Protein AF-A0A933W8X6-F1 (afdb_monomer)

Sequence (114 aa):
MCQKLAIVISGAVSLGSYEAGVMYEIINAIGQHNSHEDTKRKERIEIDVITGASAGGMTAVITAQKLLYEASALSDPYNNHLYKPWMQDVDIEGLLDSPRWRPNRREVACRKEN

pLDDT: mean 88.55, std 15.04, range [42.38, 97.94]

Foldseek 3Di:
DAAEDAEEFEDDDLCLLVVLLVLLVVVVVLVCLQPDPPRDPRDRYDHPHFDYDHSSRVSRVQSVVCVVPPVVLSNDNCRHPSNCCNPPDDDCVVVCPPPVPDPDPVVVVVPPPD

Mean predicted aligned error: 7.98 Å

Structure (mmCIF, N/CA/C/O backbone):
data_AF-A0A933W8X6-F1
#
_entry.id   AF-A0A933W8X6-F1
#
loop_
_atom_site.group_PDB
_atom_site.id
_atom_site.type_symbol
_atom_site.label_atom_id
_atom_site.label_alt_id
_atom_site.label_comp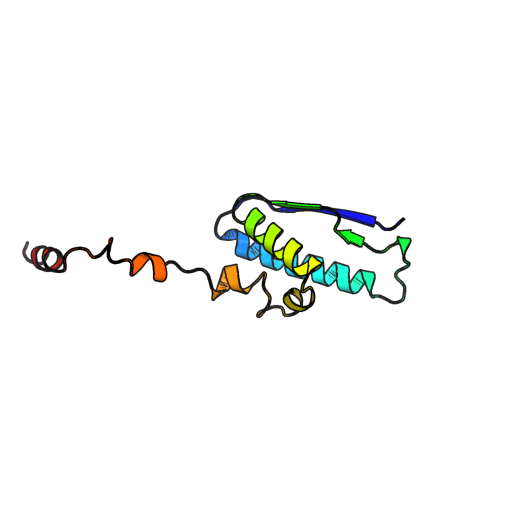_id
_atom_site.label_asym_id
_atom_site.label_entity_id
_atom_site.label_seq_id
_atom_site.pdbx_PDB_ins_code
_atom_site.Cartn_x
_atom_site.Cartn_y
_atom_site.Cartn_z
_atom_site.occupancy
_atom_site.B_iso_or_equiv
_atom_site.auth_seq_id
_atom_site.auth_comp_id
_atom_site.auth_asym_id
_atom_site.auth_atom_id
_atom_site.pdbx_PDB_model_num
ATOM 1 N N . MET A 1 1 ? -16.109 7.430 17.738 1.00 73.81 1 MET A N 1
ATOM 2 C CA . MET A 1 1 ? -15.794 7.432 16.295 1.00 73.81 1 MET A CA 1
ATOM 3 C C . MET A 1 1 ? -14.601 6.519 16.064 1.00 73.81 1 MET A C 1
ATOM 5 O O . MET A 1 1 ? -13.865 6.308 17.019 1.00 73.81 1 MET A O 1
ATOM 9 N N . CYS A 1 2 ? -14.481 5.925 14.878 1.00 88.62 2 CYS A N 1
ATOM 10 C CA . CYS A 1 2 ? -13.281 5.201 14.440 1.00 88.62 2 CYS A CA 1
ATOM 11 C C . CYS A 1 2 ? -12.084 6.160 14.316 1.00 88.62 2 CYS A C 1
ATOM 13 O O . CYS A 1 2 ? -12.272 7.376 14.224 1.00 88.62 2 CYS A O 1
ATOM 15 N N . GLN A 1 3 ? -10.868 5.618 14.336 1.00 93.81 3 GLN A N 1
ATOM 16 C CA . GLN A 1 3 ? -9.644 6.378 14.090 1.00 93.81 3 GLN A CA 1
ATOM 17 C C . GLN A 1 3 ? -9.474 6.585 12.584 1.00 93.81 3 GLN A C 1
ATOM 19 O O . GLN A 1 3 ? -9.656 5.647 11.808 1.00 93.81 3 GLN A O 1
ATOM 24 N N . LYS A 1 4 ? -9.127 7.805 12.169 1.00 97.12 4 LYS A N 1
ATOM 25 C CA . LYS A 1 4 ? -8.915 8.160 10.761 1.00 97.12 4 LYS A CA 1
ATOM 26 C C . LYS A 1 4 ? -7.427 8.301 10.479 1.00 97.12 4 LYS A C 1
ATOM 28 O O . LYS A 1 4 ? -6.730 8.996 11.215 1.00 97.12 4 LYS A O 1
ATOM 33 N N . LEU A 1 5 ? -6.957 7.649 9.422 1.00 97.31 5 LEU A N 1
ATOM 34 C CA . LEU A 1 5 ? -5.562 7.670 8.994 1.00 97.31 5 LEU A CA 1
ATOM 35 C C . LEU A 1 5 ? -5.438 8.335 7.621 1.00 97.31 5 LEU A C 1
ATOM 37 O O . LEU A 1 5 ? -6.128 7.959 6.673 1.00 97.31 5 LEU A O 1
ATOM 41 N N . ALA A 1 6 ? -4.521 9.294 7.524 1.00 97.94 6 ALA A N 1
ATOM 42 C CA . ALA A 1 6 ? -4.060 9.857 6.263 1.00 97.94 6 ALA A CA 1
ATOM 43 C C . ALA A 1 6 ? -2.644 9.348 5.973 1.00 97.94 6 ALA A C 1
ATOM 45 O O . ALA A 1 6 ? -1.771 9.424 6.837 1.00 97.94 6 ALA A O 1
ATOM 46 N N . ILE A 1 7 ? -2.423 8.844 4.761 1.00 97.94 7 ILE A N 1
ATOM 47 C CA . ILE A 1 7 ? -1.133 8.319 4.309 1.00 97.94 7 ILE A CA 1
ATOM 48 C C . ILE A 1 7 ? -0.616 9.196 3.169 1.00 97.94 7 ILE A C 1
ATOM 50 O O . ILE A 1 7 ? -1.303 9.405 2.167 1.00 97.94 7 ILE A O 1
ATOM 54 N N . VAL A 1 8 ? 0.609 9.699 3.327 1.00 97.81 8 VAL A N 1
ATOM 55 C CA . VAL A 1 8 ? 1.329 10.483 2.317 1.00 97.81 8 VAL A CA 1
ATOM 56 C C . VAL A 1 8 ? 2.577 9.707 1.918 1.00 97.81 8 VAL A C 1
ATOM 58 O O . VAL A 1 8 ? 3.440 9.461 2.758 1.00 97.81 8 VAL A O 1
ATOM 61 N N . ILE A 1 9 ? 2.672 9.327 0.646 1.00 97.62 9 ILE A N 1
ATOM 62 C CA . ILE A 1 9 ? 3.801 8.567 0.102 1.00 97.62 9 ILE A CA 1
ATOM 63 C C . ILE A 1 9 ? 4.692 9.517 -0.700 1.00 97.62 9 ILE A C 1
ATOM 65 O O . ILE A 1 9 ? 4.229 10.207 -1.613 1.00 97.62 9 ILE A O 1
ATOM 69 N N . SER A 1 10 ? 5.971 9.590 -0.337 1.00 94.88 10 SER A N 1
ATOM 70 C CA . SER A 1 10 ? 6.915 10.493 -0.996 1.00 94.88 10 SER A CA 1
ATOM 71 C C . SER A 1 10 ? 7.155 10.097 -2.453 1.00 94.88 10 SER A C 1
ATOM 73 O O . SER A 1 10 ? 6.906 8.976 -2.877 1.00 94.88 10 SER A O 1
ATOM 75 N N . GLY A 1 11 ? 7.662 11.041 -3.240 1.00 91.69 11 GLY A N 1
ATOM 76 C CA . GLY A 1 11 ? 8.207 10.721 -4.547 1.00 91.69 11 GLY A CA 1
ATOM 77 C C . GLY A 1 11 ? 9.574 10.076 -4.430 1.00 91.69 11 GLY A C 1
ATOM 78 O O . GLY A 1 11 ? 10.469 10.611 -3.776 1.00 91.69 11 GLY A O 1
ATOM 79 N N . ALA A 1 12 ? 9.742 8.973 -5.143 1.00 84.56 12 ALA A N 1
ATOM 80 C CA . ALA A 1 12 ? 11.036 8.389 -5.425 1.00 84.56 12 ALA A CA 1
ATOM 81 C C . ALA A 1 12 ? 11.045 7.780 -6.835 1.00 84.56 12 ALA A C 1
ATOM 83 O O . ALA A 1 12 ? 10.053 7.873 -7.554 1.00 84.56 12 ALA A O 1
ATOM 84 N N . VAL A 1 13 ? 12.181 7.244 -7.281 1.00 89.50 13 VAL A N 1
ATOM 85 C CA . VAL A 1 13 ? 12.262 6.480 -8.538 1.00 89.50 13 VAL A CA 1
ATOM 86 C C . VAL A 1 13 ? 12.055 5.008 -8.179 1.00 89.50 13 VAL A C 1
ATOM 88 O O . VAL A 1 13 ? 10.976 4.624 -7.741 1.00 89.50 13 VAL A O 1
ATOM 91 N N . SER A 1 14 ? 13.105 4.192 -8.226 1.00 88.62 14 SER A N 1
ATOM 92 C CA . SER A 1 14 ? 13.021 2.760 -7.936 1.00 88.62 14 SER A CA 1
ATOM 93 C C . SER A 1 14 ? 12.703 2.435 -6.471 1.00 88.62 14 SER A C 1
ATOM 95 O O . SER A 1 14 ? 12.292 1.315 -6.184 1.00 88.62 14 SER A O 1
ATOM 97 N N . LEU A 1 15 ? 12.834 3.393 -5.540 1.00 91.75 15 LEU A N 1
ATOM 98 C CA . LEU A 1 15 ? 12.433 3.207 -4.135 1.00 91.75 15 LEU A CA 1
ATOM 99 C C . LEU A 1 15 ? 10.911 3.017 -3.974 1.00 91.75 15 LEU A C 1
ATOM 101 O O . LEU A 1 15 ? 10.483 2.532 -2.931 1.00 91.75 15 LEU A O 1
ATOM 105 N N . GLY A 1 16 ? 10.104 3.284 -5.011 1.00 91.25 16 GLY A N 1
ATOM 106 C CA . GLY A 1 16 ? 8.686 2.902 -5.030 1.00 91.25 16 GLY A CA 1
ATOM 107 C C . GLY A 1 16 ? 8.450 1.420 -4.711 1.00 91.25 16 GLY A C 1
ATOM 108 O O . GLY A 1 16 ? 7.460 1.074 -4.074 1.00 91.25 16 GLY A O 1
ATOM 109 N N . SER A 1 17 ? 9.416 0.560 -5.049 1.00 93.50 17 SER A N 1
ATOM 110 C CA . SER A 1 17 ? 9.437 -0.861 -4.684 1.00 93.50 17 SER A CA 1
ATOM 111 C C . SER A 1 17 ? 9.454 -1.117 -3.169 1.00 93.50 17 SER A C 1
ATOM 113 O O . SER A 1 17 ? 8.760 -2.008 -2.679 1.00 93.50 17 SER A O 1
ATOM 115 N N . TYR A 1 18 ? 10.195 -0.308 -2.409 1.00 95.25 18 TYR A N 1
ATOM 116 C CA . TYR A 1 18 ? 10.207 -0.356 -0.948 1.00 95.25 18 TYR A CA 1
ATOM 117 C C . TYR A 1 18 ? 8.906 0.210 -0.375 1.00 95.25 18 TYR A C 1
ATOM 119 O O . TYR A 1 18 ? 8.296 -0.403 0.499 1.00 95.25 18 TYR A O 1
ATOM 127 N N . GLU A 1 19 ? 8.445 1.350 -0.898 1.00 96.50 19 GLU A N 1
ATOM 128 C CA . GLU A 1 19 ? 7.195 1.989 -0.466 1.00 96.50 19 GLU A CA 1
ATOM 129 C C . GLU A 1 19 ? 5.985 1.063 -0.662 1.00 96.50 19 GLU A C 1
ATOM 131 O O . GLU A 1 19 ? 5.105 1.004 0.195 1.00 96.50 19 GLU A O 1
ATOM 136 N N . ALA A 1 20 ? 5.965 0.285 -1.745 1.00 95.88 20 ALA A N 1
ATOM 137 C CA . ALA A 1 20 ? 4.956 -0.735 -1.999 1.00 95.88 20 ALA A CA 1
ATOM 138 C C . ALA A 1 20 ? 4.955 -1.854 -0.946 1.00 95.88 20 ALA A C 1
ATOM 140 O O . ALA A 1 20 ? 3.887 -2.242 -0.472 1.00 95.88 20 ALA A O 1
ATOM 141 N N . GLY A 1 21 ? 6.135 -2.330 -0.536 1.00 96.50 21 GLY A N 1
ATOM 142 C CA . GLY A 1 21 ? 6.266 -3.304 0.552 1.00 96.50 21 GLY A CA 1
ATOM 143 C C . GLY A 1 21 ? 5.807 -2.743 1.900 1.00 96.50 21 GLY A C 1
ATOM 144 O O . GLY A 1 21 ? 5.067 -3.401 2.628 1.00 96.50 21 GLY A O 1
ATOM 145 N N . VAL A 1 22 ? 6.162 -1.491 2.206 1.00 97.00 22 VAL A N 1
ATOM 146 C CA . VAL A 1 22 ? 5.679 -0.796 3.412 1.00 97.00 22 VAL A CA 1
ATOM 147 C C . VAL A 1 22 ? 4.154 -0.680 3.403 1.00 97.00 22 VAL A C 1
ATOM 149 O O . VAL A 1 22 ? 3.511 -0.953 4.415 1.00 97.00 22 VAL A O 1
ATOM 152 N N . MET A 1 23 ? 3.560 -0.317 2.265 1.00 97.31 23 MET A N 1
ATOM 153 C CA . MET A 1 23 ? 2.105 -0.222 2.140 1.00 97.31 23 MET A CA 1
ATOM 154 C C . MET A 1 23 ? 1.409 -1.572 2.303 1.00 97.31 23 MET A C 1
ATOM 156 O O . MET A 1 23 ? 0.369 -1.624 2.959 1.00 97.31 23 MET A O 1
ATOM 160 N N . TYR A 1 24 ? 1.985 -2.657 1.778 1.00 97.62 24 TYR A N 1
ATOM 161 C CA . TYR A 1 24 ? 1.488 -4.012 2.021 1.00 97.62 24 TYR A CA 1
ATOM 162 C C . TYR A 1 24 ? 1.429 -4.323 3.525 1.00 97.62 24 TYR A C 1
ATOM 164 O O . TYR A 1 24 ? 0.369 -4.697 4.031 1.00 97.62 24 TYR A O 1
ATOM 172 N N . GLU A 1 25 ? 2.518 -4.082 4.262 1.00 97.88 25 GLU A N 1
ATOM 173 C CA . GLU A 1 25 ? 2.565 -4.362 5.703 1.00 97.88 25 GLU A CA 1
ATOM 174 C C . GLU A 1 25 ? 1.613 -3.474 6.512 1.00 97.88 25 GLU A C 1
ATOM 176 O O . GLU A 1 25 ? 0.936 -3.961 7.415 1.00 97.88 25 GLU A O 1
ATOM 181 N N . ILE A 1 26 ? 1.493 -2.186 6.171 1.00 97.31 26 ILE A N 1
ATOM 182 C CA . ILE A 1 26 ? 0.550 -1.274 6.836 1.00 97.31 26 ILE A CA 1
ATOM 183 C C . ILE A 1 26 ? -0.892 -1.758 6.652 1.00 97.31 26 ILE A C 1
ATOM 185 O O . ILE A 1 26 ? -1.652 -1.812 7.619 1.00 97.31 26 ILE A O 1
ATOM 189 N N . ILE A 1 27 ? -1.282 -2.123 5.428 1.00 97.00 27 ILE A N 1
ATOM 190 C CA . ILE A 1 27 ? -2.642 -2.595 5.131 1.00 97.00 27 ILE A CA 1
ATOM 191 C C . ILE A 1 27 ? -2.914 -3.920 5.841 1.00 97.00 27 ILE A C 1
ATOM 193 O O . ILE A 1 27 ? -3.976 -4.080 6.443 1.00 97.00 27 ILE A O 1
ATOM 197 N N . ASN A 1 28 ? -1.950 -4.840 5.815 1.00 96.69 28 ASN A N 1
ATOM 198 C CA . ASN A 1 28 ? -2.028 -6.116 6.515 1.00 96.69 28 ASN A CA 1
ATOM 199 C C . ASN A 1 28 ? -2.198 -5.912 8.031 1.00 96.69 28 ASN A C 1
ATOM 201 O O . ASN A 1 28 ? -3.133 -6.448 8.625 1.00 96.69 28 ASN A O 1
ATOM 205 N N . ALA A 1 29 ? -1.369 -5.067 8.648 1.00 97.31 29 ALA A N 1
ATOM 206 C CA . ALA A 1 29 ? -1.442 -4.757 10.074 1.00 97.31 29 ALA A CA 1
ATOM 207 C C . ALA A 1 29 ? -2.775 -4.093 10.462 1.00 97.31 29 ALA A C 1
ATOM 209 O O . ALA A 1 29 ? -3.393 -4.483 11.453 1.00 97.31 29 ALA A O 1
ATOM 210 N N . ILE A 1 30 ? -3.265 -3.135 9.665 1.00 96.94 30 ILE A N 1
ATOM 211 C CA . ILE A 1 30 ? -4.583 -2.512 9.875 1.00 96.94 30 ILE A CA 1
ATOM 212 C C . ILE A 1 30 ? -5.700 -3.553 9.744 1.00 96.94 30 ILE A C 1
ATOM 214 O O . ILE A 1 30 ? -6.629 -3.560 10.553 1.00 96.94 30 ILE A O 1
ATOM 218 N N . GLY A 1 31 ? -5.618 -4.441 8.751 1.00 95.81 31 GLY A N 1
ATOM 219 C CA . GLY A 1 31 ? -6.581 -5.519 8.538 1.00 95.81 31 GLY A CA 1
ATOM 220 C C . GLY A 1 31 ? -6.647 -6.485 9.722 1.00 95.81 31 GLY A C 1
ATOM 221 O O . GLY A 1 31 ? -7.743 -6.792 10.197 1.00 95.81 31 GLY A O 1
ATOM 222 N N . GLN A 1 32 ? -5.488 -6.901 10.241 1.00 97.00 32 GLN A N 1
ATOM 223 C CA . GLN A 1 32 ? -5.377 -7.748 11.431 1.00 97.00 32 GLN A CA 1
ATOM 224 C C . GLN A 1 32 ? -5.945 -7.049 12.668 1.00 97.00 32 GLN A C 1
ATOM 226 O O . GLN A 1 32 ? -6.811 -7.608 13.339 1.00 97.00 32 GLN A O 1
ATOM 231 N N . HIS A 1 33 ? -5.536 -5.801 12.925 1.00 97.19 33 HIS A N 1
ATOM 232 C CA . HIS A 1 33 ? -6.050 -4.998 14.038 1.00 97.19 33 HIS A CA 1
ATOM 233 C C . HIS A 1 33 ? -7.574 -4.861 13.979 1.00 97.19 33 HIS A C 1
ATOM 235 O O . HIS A 1 33 ? -8.265 -5.150 14.950 1.00 97.19 33 HIS A O 1
ATOM 241 N N . ASN A 1 34 ? -8.126 -4.481 12.826 1.00 96.81 34 ASN A N 1
ATOM 242 C CA . ASN A 1 34 ? -9.564 -4.251 12.662 1.00 96.81 34 ASN A CA 1
ATOM 243 C C . ASN A 1 34 ? -10.422 -5.523 12.756 1.00 96.81 34 ASN A C 1
ATOM 245 O O . ASN A 1 34 ? -11.625 -5.412 13.024 1.00 96.81 34 ASN A O 1
ATOM 249 N N . SER A 1 35 ? -9.824 -6.689 12.497 1.00 96.19 35 SER A N 1
ATOM 250 C CA . SER A 1 35 ? -10.493 -7.997 12.510 1.00 96.19 35 SER A CA 1
ATOM 251 C C . SER A 1 35 ? -10.311 -8.755 13.828 1.00 96.19 35 SER A C 1
ATOM 253 O O . SER A 1 35 ? -10.977 -9.768 14.027 1.00 96.19 35 SER A O 1
ATOM 255 N N . HIS A 1 36 ? -9.436 -8.282 14.720 1.00 97.44 36 HIS A N 1
ATOM 256 C CA . HIS A 1 36 ? -9.220 -8.883 16.033 1.00 97.44 36 HIS A CA 1
ATOM 257 C C . HIS A 1 36 ? -10.489 -8.790 16.897 1.00 97.44 36 HIS A C 1
ATOM 259 O O . HIS A 1 36 ? -11.191 -7.777 16.878 1.00 97.44 36 HIS A O 1
ATOM 265 N N . GLU A 1 37 ? -10.779 -9.835 17.673 1.00 96.88 37 GLU A N 1
ATOM 266 C CA . GLU A 1 37 ? -12.018 -9.959 18.458 1.00 96.88 37 GLU A CA 1
ATOM 267 C C . GLU A 1 37 ? -12.181 -8.864 19.524 1.00 96.88 37 GLU A C 1
ATOM 269 O O . GLU A 1 37 ? -13.275 -8.333 19.721 1.00 96.88 37 GLU A O 1
ATOM 274 N N . ASP A 1 38 ? -11.072 -8.465 20.144 1.00 96.94 38 ASP A N 1
ATOM 275 C CA . ASP A 1 38 ? -11.037 -7.397 21.148 1.00 96.94 38 ASP A CA 1
ATOM 276 C C . ASP A 1 38 ? -11.170 -5.981 20.568 1.00 96.94 38 ASP A C 1
ATOM 278 O O . ASP A 1 38 ? -11.422 -5.029 21.315 1.00 96.94 38 ASP A O 1
ATOM 282 N N . THR A 1 39 ? -11.018 -5.811 19.250 1.00 96.31 39 THR A N 1
ATOM 283 C CA . THR A 1 39 ? -11.018 -4.484 18.630 1.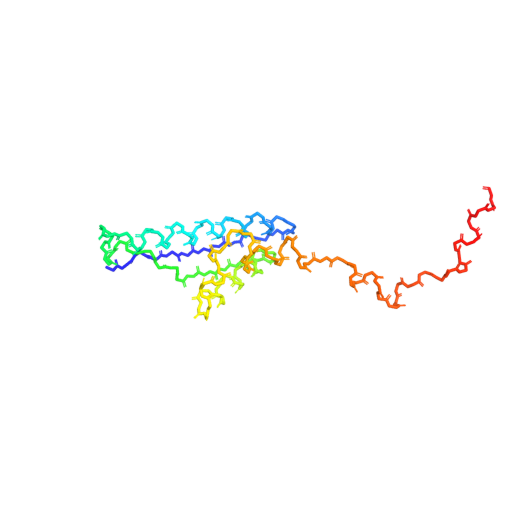00 96.31 39 THR A CA 1
ATOM 284 C C . THR A 1 39 ? -12.433 -3.934 18.541 1.00 96.31 39 THR A C 1
ATOM 286 O O . THR A 1 39 ? -13.261 -4.331 17.712 1.00 96.31 39 THR A O 1
ATOM 289 N N . LYS A 1 40 ? -12.721 -2.926 19.367 1.00 95.94 40 LYS A N 1
ATOM 2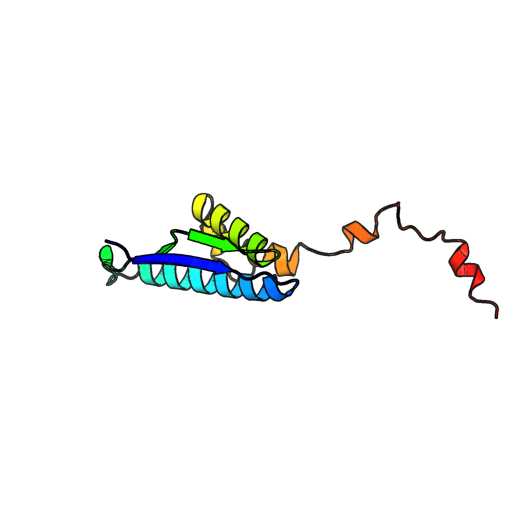90 C CA . LYS A 1 40 ? -14.028 -2.265 19.366 1.00 95.94 40 LYS A CA 1
ATOM 291 C C . LYS A 1 40 ? -14.173 -1.417 18.112 1.00 95.94 40 LYS A C 1
ATOM 293 O O . LYS A 1 40 ? -13.217 -0.857 17.581 1.00 95.94 40 LYS A O 1
ATOM 298 N N . ARG A 1 41 ? -15.415 -1.173 17.686 1.00 92.44 41 ARG A N 1
ATOM 299 C CA . ARG A 1 41 ? -15.702 -0.331 16.506 1.00 92.44 41 ARG A CA 1
ATOM 300 C C . ARG A 1 41 ? -15.045 1.059 16.551 1.00 92.44 41 ARG A C 1
ATOM 302 O O . ARG A 1 41 ? -14.698 1.601 15.510 1.00 92.44 41 ARG A O 1
ATOM 309 N N . LYS A 1 42 ? -14.875 1.640 17.743 1.00 94.75 42 LYS A N 1
ATOM 310 C CA . LYS A 1 42 ? -14.209 2.942 17.952 1.00 94.75 42 LYS A CA 1
ATOM 311 C C . LYS A 1 42 ? -12.675 2.896 17.838 1.00 94.75 42 LYS A C 1
ATOM 313 O O . LYS A 1 42 ? -12.050 3.939 17.688 1.00 94.75 42 LYS A O 1
ATOM 318 N N . GLU A 1 43 ? -12.088 1.710 17.945 1.00 95.38 43 GLU A N 1
ATOM 319 C CA . GLU A 1 43 ? -10.644 1.457 17.855 1.00 95.38 43 GLU A CA 1
ATOM 320 C C . GLU A 1 43 ? -10.228 1.043 16.441 1.00 95.38 43 GLU A C 1
ATOM 322 O O . GLU A 1 43 ? -9.036 0.991 16.151 1.00 95.38 43 GLU A O 1
ATOM 327 N N . ARG A 1 44 ? -11.198 0.788 15.551 1.00 97.12 44 ARG A N 1
ATOM 328 C CA . ARG A 1 44 ? -10.924 0.517 14.141 1.00 97.12 44 ARG A CA 1
ATOM 329 C C . ARG A 1 44 ? -10.231 1.701 13.483 1.00 97.12 44 ARG A C 1
ATOM 331 O O . ARG A 1 44 ? -10.615 2.851 13.710 1.00 97.12 44 ARG A O 1
ATOM 338 N N . ILE A 1 45 ? -9.257 1.384 12.642 1.00 97.88 45 ILE A N 1
ATOM 339 C CA . ILE A 1 45 ? -8.503 2.330 11.828 1.00 97.88 45 ILE A CA 1
ATOM 340 C C . ILE A 1 45 ? -9.100 2.319 10.425 1.00 97.88 45 ILE A C 1
ATOM 342 O O . ILE A 1 45 ? -9.149 1.279 9.770 1.00 97.88 45 ILE A O 1
ATOM 346 N N . GLU A 1 46 ? -9.555 3.475 9.965 1.00 96.50 46 GLU A N 1
ATOM 347 C CA . GLU A 1 46 ? -10.039 3.682 8.605 1.00 96.50 46 GLU A CA 1
ATOM 348 C C . G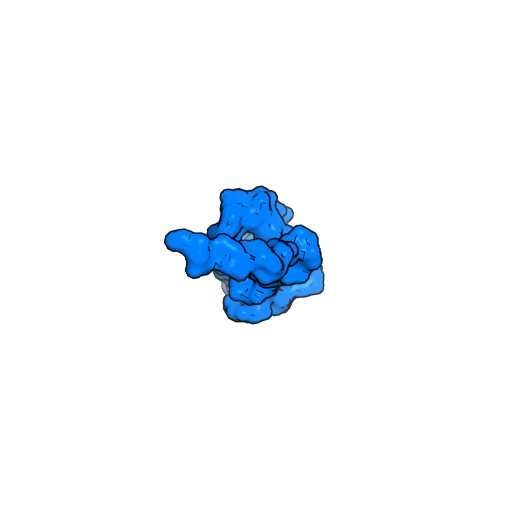LU A 1 46 ? -9.069 4.601 7.868 1.00 96.50 46 GLU A C 1
ATOM 350 O O . GLU A 1 46 ? -8.782 5.713 8.319 1.00 96.50 46 GLU A O 1
ATOM 355 N N . ILE A 1 47 ? -8.562 4.129 6.730 1.00 96.56 47 ILE A N 1
ATOM 356 C CA . ILE A 1 47 ? -7.749 4.950 5.839 1.00 96.56 47 ILE A CA 1
ATOM 357 C C . ILE A 1 47 ? -8.700 5.887 5.096 1.00 96.56 47 ILE A C 1
ATOM 359 O O . ILE A 1 47 ? -9.533 5.439 4.313 1.00 96.56 47 ILE A O 1
ATOM 363 N N . ASP A 1 48 ? -8.593 7.178 5.389 1.00 96.81 48 ASP A N 1
ATOM 364 C CA . ASP A 1 48 ? -9.496 8.215 4.881 1.00 96.81 48 ASP A CA 1
ATOM 365 C C . ASP A 1 48 ? -8.882 8.951 3.687 1.00 96.81 48 ASP A C 1
ATOM 367 O O . ASP A 1 48 ? -9.573 9.343 2.750 1.00 96.81 48 ASP A O 1
ATOM 371 N N . VAL A 1 49 ? -7.554 9.105 3.706 1.00 97.50 49 VAL A N 1
ATOM 372 C CA . VAL A 1 49 ? -6.796 9.812 2.674 1.00 97.50 49 VAL A CA 1
ATOM 373 C C . VAL A 1 49 ? -5.558 9.007 2.308 1.00 97.50 49 VAL A C 1
ATOM 375 O O . VAL A 1 49 ? -4.788 8.602 3.178 1.00 97.50 49 VAL A O 1
ATOM 378 N N . ILE A 1 50 ? -5.341 8.830 1.006 1.00 97.81 50 ILE A N 1
ATOM 379 C CA . ILE A 1 50 ? -4.092 8.324 0.437 1.00 97.81 50 ILE A CA 1
ATOM 380 C C . ILE A 1 50 ? -3.655 9.315 -0.639 1.00 97.81 50 ILE A C 1
ATOM 382 O O . ILE A 1 50 ? -4.430 9.649 -1.533 1.00 97.81 50 ILE A O 1
ATOM 386 N N . THR A 1 51 ? -2.416 9.787 -0.557 1.00 97.81 51 THR A N 1
ATOM 387 C CA . THR A 1 51 ? -1.814 10.654 -1.574 1.00 97.81 51 THR A CA 1
ATOM 388 C C . THR A 1 51 ? -0.348 10.297 -1.784 1.00 97.81 51 THR A C 1
ATOM 390 O O . THR A 1 51 ? 0.292 9.718 -0.904 1.00 97.81 51 THR A O 1
ATOM 393 N N . GLY A 1 52 ? 0.199 10.653 -2.943 1.00 97.12 52 GLY A N 1
ATOM 394 C CA . GLY A 1 52 ? 1.620 10.503 -3.210 1.00 97.12 52 GLY A CA 1
ATOM 395 C C . GLY A 1 52 ? 2.085 11.234 -4.464 1.00 97.12 52 GLY A C 1
ATOM 396 O O . GLY A 1 52 ? 1.277 11.683 -5.276 1.00 97.12 52 GLY A O 1
ATOM 397 N N . ALA A 1 53 ? 3.403 11.354 -4.613 1.00 96.88 53 ALA A N 1
ATOM 398 C CA . ALA A 1 53 ? 4.049 11.998 -5.758 1.00 96.88 53 ALA A CA 1
ATOM 399 C C . ALA A 1 53 ? 4.921 10.996 -6.531 1.00 96.88 53 ALA A C 1
ATOM 401 O O . ALA A 1 53 ? 5.484 10.097 -5.924 1.00 96.88 53 ALA A O 1
ATOM 402 N N . SER A 1 54 ? 5.083 11.146 -7.852 1.00 96.19 54 SER A N 1
ATOM 403 C CA . SER A 1 54 ? 5.946 10.270 -8.678 1.00 96.19 54 SER A CA 1
ATOM 404 C C . SER A 1 54 ? 5.687 8.765 -8.423 1.00 96.19 54 SER A C 1
ATOM 406 O O . SER A 1 54 ? 4.532 8.341 -8.503 1.00 96.19 54 SER A O 1
ATOM 408 N N . ALA A 1 55 ? 6.705 7.966 -8.066 1.00 94.94 55 ALA A N 1
ATOM 409 C CA . ALA A 1 55 ? 6.540 6.567 -7.658 1.00 94.94 55 ALA A CA 1
ATOM 410 C C . ALA A 1 55 ? 5.551 6.381 -6.502 1.00 94.94 55 ALA A C 1
ATOM 412 O O . ALA A 1 55 ? 4.675 5.522 -6.580 1.00 94.94 55 ALA A O 1
ATOM 413 N N . GLY A 1 56 ? 5.613 7.224 -5.470 1.00 96.62 56 GLY A N 1
ATOM 414 C CA . GLY A 1 56 ? 4.647 7.184 -4.378 1.00 96.62 56 GLY A CA 1
ATOM 415 C C . GLY A 1 56 ? 3.222 7.453 -4.848 1.00 96.62 56 GLY A C 1
ATOM 416 O O . GLY A 1 56 ? 2.281 6.885 -4.306 1.00 96.62 56 GLY A O 1
ATOM 417 N N . GLY A 1 57 ? 3.049 8.253 -5.905 1.00 96.44 57 GLY A N 1
ATOM 418 C CA . GLY A 1 57 ? 1.762 8.464 -6.571 1.00 96.44 57 GLY A CA 1
ATOM 419 C C . GLY A 1 57 ? 1.231 7.196 -7.247 1.00 96.44 57 GLY A C 1
ATOM 420 O O . GLY A 1 57 ? 0.045 6.890 -7.125 1.00 96.44 57 GLY A O 1
ATOM 421 N N . MET A 1 58 ? 2.105 6.417 -7.894 1.00 95.88 58 MET A N 1
ATOM 422 C CA . MET A 1 58 ? 1.745 5.104 -8.447 1.00 95.88 58 MET A CA 1
ATOM 423 C C . MET A 1 58 ? 1.312 4.140 -7.335 1.00 95.88 58 MET A C 1
ATOM 425 O O . MET A 1 58 ? 0.237 3.547 -7.413 1.00 95.88 58 MET A O 1
ATOM 429 N N . THR A 1 59 ? 2.098 4.032 -6.262 1.00 96.75 59 THR A N 1
ATOM 430 C CA . THR A 1 59 ? 1.762 3.186 -5.106 1.00 96.75 59 THR A CA 1
ATOM 431 C C . THR A 1 59 ? 0.453 3.635 -4.445 1.00 96.75 59 THR A C 1
ATOM 433 O O . THR A 1 59 ? -0.400 2.802 -4.132 1.00 96.75 59 THR A O 1
ATOM 436 N N . ALA A 1 60 ? 0.246 4.946 -4.294 1.00 97.44 60 ALA A N 1
ATOM 437 C CA . ALA A 1 60 ? -0.965 5.538 -3.732 1.00 97.44 60 ALA A CA 1
ATOM 438 C C . ALA A 1 60 ? -2.215 5.191 -4.551 1.00 97.44 60 ALA A C 1
ATOM 440 O O . ALA A 1 60 ? -3.202 4.715 -3.987 1.00 97.44 60 ALA A O 1
ATOM 441 N N . VAL A 1 61 ? -2.179 5.390 -5.876 1.00 97.19 61 VAL A N 1
ATOM 442 C CA . VAL A 1 61 ? -3.349 5.143 -6.733 1.00 97.19 61 VAL A CA 1
ATOM 443 C C . VAL A 1 61 ? -3.677 3.655 -6.839 1.00 97.19 61 VAL A C 1
ATOM 445 O O . VAL A 1 61 ? -4.850 3.294 -6.754 1.00 97.19 61 VAL A O 1
ATOM 448 N N . ILE A 1 62 ? -2.665 2.785 -6.943 1.00 96.56 62 ILE A N 1
ATOM 449 C CA . ILE A 1 62 ? -2.859 1.329 -6.937 1.00 96.56 62 ILE A CA 1
ATOM 450 C C . ILE A 1 62 ? -3.504 0.901 -5.618 1.00 96.56 62 ILE A C 1
ATOM 452 O O . ILE A 1 62 ? -4.509 0.191 -5.628 1.00 96.56 62 ILE A O 1
ATOM 456 N N . THR A 1 63 ? -2.968 1.373 -4.487 1.00 97.31 63 THR A N 1
ATOM 457 C CA . THR A 1 63 ? -3.511 1.056 -3.163 1.00 97.31 63 THR A CA 1
ATOM 458 C C . THR A 1 63 ? -4.973 1.480 -3.053 1.00 97.31 63 THR A C 1
ATOM 460 O O . THR A 1 63 ? -5.828 0.664 -2.716 1.00 97.31 63 THR A O 1
ATOM 463 N N . ALA A 1 64 ? -5.273 2.747 -3.355 1.00 97.19 64 ALA A N 1
ATOM 464 C CA . ALA A 1 64 ? -6.618 3.293 -3.221 1.00 97.19 64 ALA A CA 1
ATOM 465 C C . ALA A 1 64 ? -7.620 2.560 -4.124 1.00 97.19 64 ALA A C 1
ATOM 467 O O . ALA A 1 64 ? -8.697 2.174 -3.670 1.00 97.19 64 ALA A O 1
ATOM 468 N N . GLN A 1 65 ? -7.253 2.309 -5.385 1.00 97.44 65 GLN A N 1
ATOM 469 C CA . GLN A 1 65 ? -8.111 1.600 -6.330 1.00 97.44 65 GLN A CA 1
ATOM 470 C C . GLN A 1 65 ? -8.406 0.174 -5.851 1.00 97.44 65 GLN A C 1
ATOM 472 O O . GLN A 1 65 ? -9.563 -0.248 -5.862 1.00 97.44 65 GLN A O 1
ATOM 477 N N . LYS A 1 66 ? -7.393 -0.561 -5.380 1.00 97.38 66 LYS A N 1
ATOM 478 C CA . LYS A 1 66 ? -7.585 -1.943 -4.929 1.00 97.38 66 LYS A CA 1
ATOM 479 C C . LYS A 1 66 ? -8.348 -2.021 -3.612 1.00 97.38 66 LYS A C 1
ATOM 481 O O . LYS A 1 66 ? -9.237 -2.856 -3.504 1.00 97.38 66 LYS A O 1
ATOM 486 N N . LEU A 1 67 ? -8.121 -1.118 -2.658 1.00 96.00 67 LEU A N 1
ATOM 487 C CA . LEU A 1 67 ? -8.933 -1.057 -1.435 1.00 96.00 67 LEU A CA 1
ATOM 488 C C . LEU A 1 67 ? -10.422 -0.800 -1.723 1.00 96.00 67 LEU A C 1
ATOM 490 O O . LEU A 1 67 ? -11.272 -1.349 -1.026 1.00 96.00 67 LEU A O 1
ATOM 494 N N . LEU A 1 68 ? -10.743 0.002 -2.745 1.00 95.56 68 LEU A N 1
ATOM 495 C CA . LEU A 1 68 ? -12.128 0.329 -3.104 1.00 95.56 68 LEU A CA 1
ATOM 496 C C . LEU A 1 68 ? -12.849 -0.791 -3.862 1.00 95.5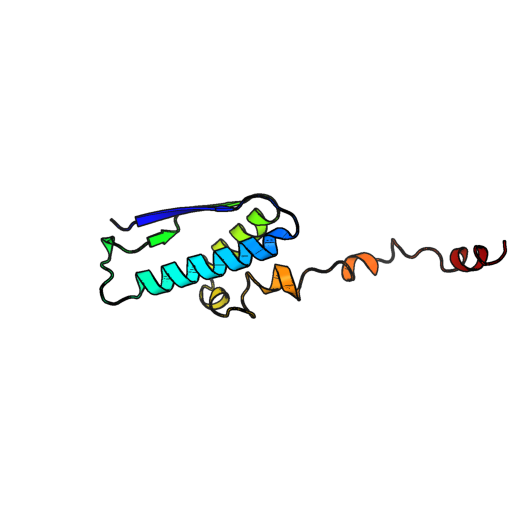6 68 LEU A C 1
ATOM 498 O O . LEU A 1 68 ? -14.047 -0.983 -3.656 1.00 95.56 68 LEU A O 1
ATOM 502 N N . TYR A 1 69 ? -12.152 -1.502 -4.751 1.00 96.88 69 TYR A N 1
ATOM 503 C CA . TYR A 1 69 ? -12.804 -2.395 -5.718 1.00 96.88 69 TYR A CA 1
ATOM 504 C C . TYR A 1 69 ? -12.374 -3.861 -5.630 1.00 96.88 69 TYR A C 1
ATOM 506 O O . TYR A 1 69 ? -13.092 -4.727 -6.122 1.00 96.88 69 TYR A O 1
ATOM 514 N N . GLU A 1 70 ? -11.216 -4.165 -5.041 1.00 96.81 70 GLU A N 1
ATOM 515 C CA . GLU A 1 70 ? -10.616 -5.500 -5.118 1.00 96.81 70 GLU A CA 1
ATOM 516 C C . GLU A 1 70 ? -9.605 -5.750 -3.981 1.00 96.81 70 GLU A C 1
ATOM 518 O O . GLU A 1 70 ? -8.434 -6.041 -4.216 1.00 96.81 70 GLU A O 1
ATOM 523 N N . ALA A 1 71 ? -10.023 -5.612 -2.720 1.00 94.06 71 ALA A N 1
ATOM 524 C CA . ALA A 1 71 ? -9.087 -5.619 -1.587 1.00 94.06 71 ALA A CA 1
ATOM 525 C C . ALA A 1 71 ? -8.282 -6.930 -1.446 1.00 94.06 71 ALA A C 1
ATOM 527 O O . ALA A 1 71 ? -7.129 -6.905 -1.017 1.00 94.06 71 ALA A O 1
ATOM 528 N N . SER A 1 72 ? -8.841 -8.071 -1.868 1.00 94.81 72 SER A N 1
ATOM 529 C CA . SER A 1 72 ? -8.142 -9.370 -1.895 1.00 94.81 72 SER A CA 1
ATOM 530 C C . SER A 1 72 ? -6.905 -9.373 -2.796 1.00 94.81 72 SER A C 1
ATOM 532 O O . SER A 1 72 ? -6.006 -10.186 -2.631 1.00 94.81 72 SER A O 1
ATOM 534 N N . ALA A 1 73 ? -6.820 -8.442 -3.738 1.00 96.38 73 ALA A N 1
ATOM 535 C CA . ALA A 1 73 ? -5.691 -8.291 -4.640 1.00 96.38 73 ALA A CA 1
ATOM 536 C C . ALA A 1 73 ? -4.419 -7.746 -3.955 1.00 96.38 73 ALA A C 1
ATOM 538 O O . ALA A 1 73 ? -3.378 -7.627 -4.612 1.00 96.38 73 ALA A O 1
ATOM 539 N N . LEU A 1 74 ? -4.521 -7.390 -2.667 1.00 95.62 74 LEU A N 1
ATOM 540 C CA . LEU A 1 74 ? -3.458 -6.863 -1.811 1.00 95.62 74 LEU A CA 1
ATOM 541 C C . LEU A 1 74 ? -2.953 -7.870 -0.760 1.00 95.62 74 LEU A C 1
ATOM 543 O O . LEU A 1 74 ? -2.022 -7.543 -0.037 1.00 95.62 74 LEU A O 1
ATOM 547 N N . SER A 1 75 ? -3.547 -9.064 -0.641 1.00 92.75 75 SER A N 1
ATOM 548 C CA . SER A 1 75 ? -3.309 -9.952 0.511 1.00 92.75 75 SER A CA 1
ATOM 549 C C . SER A 1 75 ? -2.120 -10.907 0.383 1.00 92.75 75 SER A C 1
ATOM 551 O O . SER A 1 75 ? -1.640 -11.401 1.397 1.00 92.75 75 SER A O 1
ATOM 553 N N . ASP A 1 76 ? -1.670 -11.222 -0.833 1.00 95.12 76 ASP A N 1
ATOM 554 C CA . ASP A 1 76 ? -0.533 -12.130 -1.048 1.00 95.12 76 ASP A CA 1
ATOM 555 C C . ASP A 1 76 ? 0.799 -11.360 -0.994 1.00 95.12 76 ASP A C 1
ATOM 557 O O . ASP A 1 76 ? 0.916 -10.362 -1.694 1.00 95.12 76 ASP A O 1
ATOM 561 N N . PRO A 1 77 ? 1.831 -11.793 -0.252 1.00 92.25 77 PRO A N 1
ATOM 562 C CA . PRO A 1 77 ? 3.075 -11.030 -0.105 1.00 92.25 77 PRO A CA 1
ATOM 563 C C . PRO A 1 77 ? 3.890 -10.847 -1.398 1.00 92.25 77 PRO A C 1
ATOM 565 O O . PRO A 1 77 ? 4.575 -9.836 -1.540 1.00 92.25 77 PRO A O 1
ATOM 568 N N . TYR A 1 78 ? 3.818 -11.783 -2.349 1.00 93.19 78 TYR A N 1
ATOM 569 C CA . TYR A 1 78 ? 4.678 -11.808 -3.546 1.00 93.19 78 TYR A CA 1
ATOM 570 C C . TYR A 1 78 ? 3.899 -11.842 -4.866 1.00 93.19 78 TYR A C 1
ATOM 572 O O . TYR A 1 78 ? 4.484 -11.870 -5.947 1.00 93.19 78 TYR A O 1
ATOM 580 N N . ASN A 1 79 ? 2.571 -11.839 -4.794 1.00 94.56 79 ASN A N 1
ATOM 581 C CA . ASN A 1 79 ? 1.671 -11.900 -5.940 1.00 94.56 79 ASN A CA 1
ATOM 582 C C . ASN A 1 79 ? 0.521 -10.881 -5.820 1.00 94.56 79 ASN A C 1
ATOM 584 O O . ASN A 1 79 ? -0.565 -11.088 -6.362 1.00 94.56 79 ASN A O 1
ATOM 588 N N . ASN A 1 80 ? 0.749 -9.763 -5.125 1.00 95.56 80 ASN A N 1
ATOM 589 C CA . ASN A 1 80 ? -0.213 -8.666 -5.017 1.00 95.56 80 ASN A CA 1
ATOM 590 C C . ASN A 1 80 ? 0.043 -7.529 -6.022 1.00 95.56 80 ASN A C 1
ATOM 592 O O . ASN A 1 80 ? 1.107 -7.419 -6.632 1.00 95.56 80 ASN A O 1
ATOM 596 N N . HIS A 1 81 ? -0.939 -6.640 -6.160 1.00 95.94 81 HIS A N 1
ATOM 597 C CA . HIS A 1 81 ? -0.882 -5.526 -7.110 1.00 95.94 81 HIS A CA 1
ATOM 598 C C . HIS A 1 81 ? 0.024 -4.361 -6.689 1.00 95.94 81 HIS A C 1
ATOM 600 O O . HIS A 1 81 ? 0.281 -3.497 -7.516 1.00 95.94 81 HIS A O 1
ATOM 606 N N . LEU A 1 82 ? 0.533 -4.334 -5.455 1.00 95.69 82 LEU A N 1
ATOM 607 C CA . LEU A 1 82 ? 1.632 -3.448 -5.058 1.00 95.69 82 LEU A CA 1
ATOM 608 C C . LEU A 1 82 ? 2.989 -4.057 -5.434 1.00 95.69 82 LEU A C 1
ATOM 610 O O . LEU A 1 82 ? 3.896 -3.324 -5.791 1.00 95.69 82 LEU A O 1
ATOM 614 N N . TYR A 1 83 ? 3.140 -5.381 -5.412 1.00 95.81 83 TYR A N 1
ATOM 615 C CA . TYR A 1 83 ? 4.402 -6.055 -5.713 1.00 95.81 83 TYR A CA 1
ATOM 616 C C . TYR A 1 83 ? 4.689 -6.112 -7.217 1.00 95.81 83 TYR A C 1
ATOM 618 O O . TYR A 1 83 ? 5.765 -5.705 -7.659 1.00 95.81 83 TYR A O 1
ATOM 626 N N . LYS A 1 84 ? 3.730 -6.595 -8.018 1.00 95.19 84 LYS A N 1
ATOM 627 C CA . LYS A 1 84 ? 3.969 -6.894 -9.442 1.00 95.19 84 LYS A CA 1
ATOM 628 C C . LYS A 1 84 ? 4.447 -5.693 -10.258 1.00 95.19 84 LYS A C 1
ATOM 630 O O . LYS A 1 84 ? 5.480 -5.835 -10.910 1.00 95.19 84 LYS A O 1
ATOM 635 N N . PRO A 1 85 ? 3.824 -4.500 -10.172 1.00 92.81 85 PRO A N 1
ATOM 636 C CA . PRO A 1 85 ? 4.260 -3.363 -10.979 1.00 92.81 85 PRO A CA 1
ATOM 637 C C . PRO A 1 85 ? 5.693 -2.933 -10.668 1.00 92.81 85 PRO A C 1
ATOM 639 O O . PRO A 1 85 ? 6.399 -2.470 -11.553 1.00 92.81 85 PRO A O 1
ATOM 642 N N . TRP A 1 86 ? 6.137 -3.098 -9.421 1.00 93.38 86 TRP A N 1
ATOM 643 C CA . TRP A 1 86 ? 7.467 -2.672 -8.996 1.00 93.38 86 TRP A CA 1
ATOM 644 C C . TRP A 1 86 ? 8.557 -3.725 -9.191 1.00 93.38 86 TRP A C 1
ATOM 646 O O . TRP A 1 86 ? 9.718 -3.351 -9.332 1.00 93.38 86 TRP A O 1
ATOM 656 N N . MET A 1 87 ? 8.206 -5.013 -9.167 1.00 91.81 87 MET A N 1
ATOM 657 C CA . MET A 1 87 ? 9.186 -6.107 -9.132 1.00 91.81 87 MET A CA 1
ATOM 658 C C . MET A 1 87 ? 9.144 -7.035 -10.347 1.00 91.81 87 MET A C 1
ATOM 660 O O . MET A 1 87 ? 10.125 -7.732 -10.591 1.00 91.81 87 MET A O 1
ATOM 664 N N . GLN A 1 88 ? 8.025 -7.092 -11.072 1.00 91.44 88 GLN A N 1
ATOM 665 C CA . GLN A 1 88 ? 7.803 -8.073 -12.139 1.00 91.44 88 GLN A CA 1
ATOM 666 C C . GLN A 1 88 ? 7.455 -7.433 -13.483 1.00 91.44 88 GLN A C 1
ATOM 668 O O . GLN A 1 88 ? 7.998 -7.856 -14.496 1.00 91.44 88 GLN A O 1
ATOM 673 N N . ASP A 1 89 ? 6.558 -6.444 -13.499 1.00 91.00 89 ASP A N 1
ATOM 674 C CA . ASP A 1 89 ? 5.903 -6.031 -14.746 1.00 91.00 89 ASP A CA 1
ATOM 675 C C . ASP A 1 89 ? 6.608 -4.869 -15.458 1.00 91.00 89 ASP A C 1
ATOM 677 O O . ASP A 1 89 ? 6.575 -4.785 -16.684 1.00 91.00 89 ASP A O 1
ATOM 681 N N . VAL A 1 90 ? 7.194 -3.926 -14.711 1.00 87.00 90 VAL A N 1
ATOM 682 C CA . VAL A 1 90 ? 7.798 -2.724 -15.303 1.00 87.00 90 VAL A CA 1
ATOM 683 C C . VAL A 1 90 ? 9.263 -2.984 -15.630 1.00 87.00 90 VAL A C 1
ATOM 685 O O . VAL A 1 90 ? 10.123 -2.988 -14.749 1.00 87.00 90 VAL A O 1
ATOM 688 N N . ASP A 1 91 ? 9.546 -3.120 -16.921 1.00 87.38 91 ASP A N 1
ATOM 689 C CA . ASP A 1 91 ? 10.894 -3.158 -17.478 1.00 87.38 91 ASP A CA 1
ATOM 690 C C . ASP A 1 91 ? 11.057 -2.177 -18.654 1.00 87.38 91 ASP A C 1
ATOM 692 O O . ASP A 1 91 ? 10.117 -1.507 -19.092 1.00 87.38 91 ASP A O 1
ATOM 696 N N . ILE A 1 92 ? 12.295 -2.046 -19.131 1.00 88.81 92 ILE A N 1
ATOM 697 C CA . ILE A 1 92 ? 12.648 -1.169 -20.252 1.00 88.81 92 ILE A CA 1
ATOM 698 C C . ILE A 1 92 ? 12.627 -1.898 -21.605 1.00 88.81 92 ILE A C 1
ATOM 700 O O . ILE A 1 92 ? 12.668 -1.242 -22.645 1.00 88.81 92 ILE A O 1
ATOM 704 N N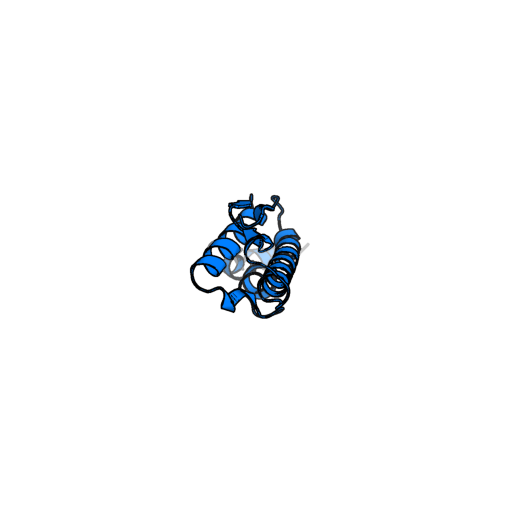 . GLU A 1 93 ? 12.556 -3.229 -21.631 1.00 88.62 93 GLU A N 1
ATOM 705 C CA . GLU A 1 93 ? 12.775 -4.038 -22.838 1.00 88.62 93 GLU A CA 1
ATOM 706 C C . GLU A 1 93 ? 11.762 -3.689 -23.933 1.00 88.62 93 GLU A C 1
ATOM 708 O O . GLU A 1 93 ? 12.133 -3.466 -25.089 1.00 88.62 93 GLU A O 1
ATOM 713 N N . GLY A 1 94 ? 10.493 -3.496 -23.557 1.00 85.25 94 GLY A N 1
ATOM 714 C CA . GLY A 1 94 ? 9.449 -3.061 -24.490 1.00 85.25 94 GLY A CA 1
ATOM 715 C C . GLY A 1 94 ? 9.702 -1.682 -25.123 1.00 85.25 94 GLY A C 1
ATOM 716 O O . GLY A 1 94 ? 9.267 -1.424 -26.246 1.00 85.25 94 GLY A O 1
ATOM 717 N N . LEU A 1 95 ? 10.430 -0.792 -24.439 1.00 84.00 95 LEU A N 1
ATOM 718 C CA . LEU A 1 95 ? 10.832 0.511 -24.984 1.00 84.00 95 LEU A CA 1
ATOM 719 C C . LEU A 1 95 ? 12.068 0.394 -25.887 1.00 84.00 95 LEU A C 1
ATOM 721 O O . LEU A 1 95 ? 12.165 1.107 -26.895 1.00 84.00 95 LEU A O 1
ATOM 725 N N . LEU A 1 96 ? 12.999 -0.503 -25.548 1.00 86.25 96 LEU A N 1
ATOM 726 C CA . LEU A 1 96 ? 14.226 -0.735 -26.314 1.00 86.25 96 LEU A CA 1
ATOM 727 C C . LEU A 1 96 ? 13.972 -1.452 -27.642 1.00 86.25 96 LEU A C 1
ATOM 729 O O . LEU A 1 96 ? 14.671 -1.169 -28.614 1.00 86.25 96 LEU A O 1
ATOM 733 N N . ASP A 1 97 ? 12.946 -2.302 -27.735 1.00 82.38 97 ASP A N 1
ATOM 734 C CA . ASP A 1 97 ? 12.575 -2.955 -29.001 1.00 82.38 97 ASP A CA 1
ATOM 735 C C . ASP A 1 97 ? 11.773 -2.035 -29.949 1.00 82.38 97 ASP A C 1
ATOM 737 O O . ASP A 1 97 ? 11.298 -2.442 -31.016 1.00 82.38 97 ASP A O 1
ATOM 741 N N . SER A 1 98 ? 11.636 -0.746 -29.608 1.00 73.69 98 SER A N 1
ATOM 742 C CA . SER A 1 98 ? 10.950 0.208 -30.474 1.00 73.69 98 SER A CA 1
ATOM 743 C C . SER A 1 98 ? 11.711 0.402 -31.805 1.00 73.69 98 SER A C 1
ATOM 745 O O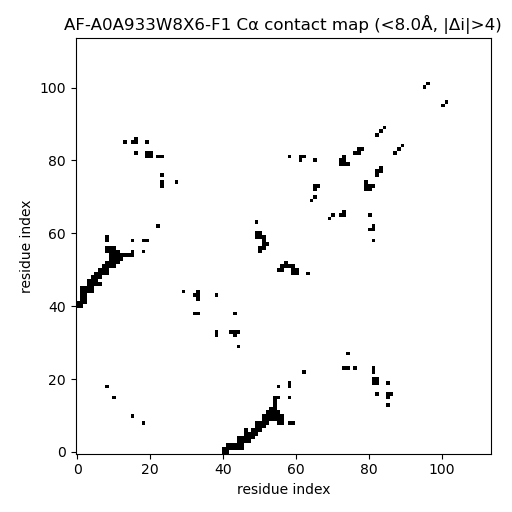 . SER A 1 98 ? 12.913 0.691 -31.815 1.00 73.69 98 SER A O 1
ATOM 747 N N . PRO A 1 99 ? 11.034 0.333 -32.975 1.00 67.12 99 PRO A N 1
ATOM 748 C CA . PRO A 1 99 ? 11.672 0.462 -34.295 1.00 67.12 99 PRO A CA 1
ATOM 749 C C . PRO A 1 99 ? 12.452 1.767 -34.503 1.00 67.12 99 PRO A C 1
ATOM 751 O O . PRO A 1 99 ? 13.258 1.875 -35.425 1.00 67.12 99 PRO A O 1
ATOM 754 N N . ARG A 1 100 ? 12.187 2.772 -33.661 1.00 64.25 100 ARG A N 1
ATOM 755 C CA . ARG A 1 100 ? 12.782 4.106 -33.715 1.00 64.25 100 ARG A CA 1
ATOM 756 C C . ARG A 1 100 ? 14.220 4.130 -33.169 1.00 64.25 100 ARG A C 1
ATOM 758 O O . ARG A 1 100 ? 14.984 4.995 -33.583 1.00 64.25 100 ARG A O 1
ATOM 765 N N . TRP A 1 101 ? 14.605 3.175 -32.313 1.00 59.25 101 TRP A N 1
ATOM 766 C CA . TRP A 1 101 ? 15.973 2.986 -31.806 1.00 59.25 101 TRP A CA 1
ATOM 767 C C . TRP A 1 101 ? 16.593 1.696 -32.367 1.00 59.25 101 TRP A C 1
ATOM 769 O O . TRP A 1 101 ? 17.115 0.861 -31.647 1.00 59.25 101 TRP A O 1
ATOM 779 N N . ARG A 1 102 ? 16.546 1.480 -33.684 1.00 56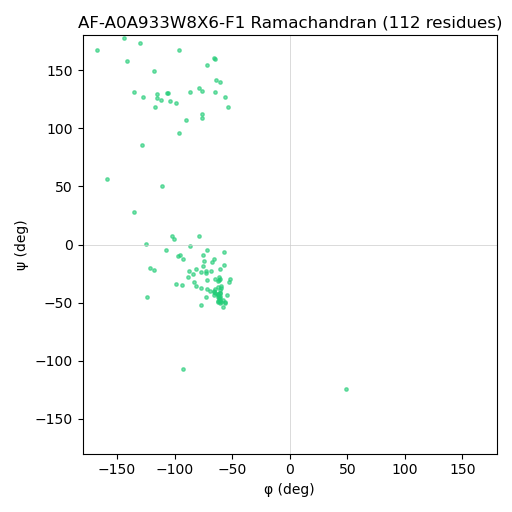.25 102 ARG A N 1
ATOM 780 C CA . ARG A 1 102 ? 17.426 0.482 -34.310 1.00 56.25 102 ARG A CA 1
ATOM 781 C C . ARG A 1 102 ? 18.649 1.215 -34.849 1.00 56.25 102 ARG A C 1
ATOM 783 O O . ARG A 1 102 ? 18.552 1.751 -35.955 1.00 56.25 102 ARG A O 1
ATOM 790 N N . PRO A 1 103 ? 19.783 1.283 -34.113 1.00 55.47 103 PRO A N 1
ATOM 791 C CA . PRO A 1 103 ? 21.012 1.775 -34.711 1.00 55.47 103 PRO A CA 1
ATOM 792 C C . PRO A 1 103 ? 21.278 0.906 -35.933 1.00 55.47 103 PRO A C 1
ATOM 794 O O . PRO A 1 103 ? 21.199 -0.327 -35.887 1.00 55.47 103 PRO A O 1
ATOM 797 N N . ASN A 1 104 ? 21.463 1.569 -37.066 1.00 56.47 104 ASN A N 1
ATOM 798 C CA . ASN A 1 104 ? 21.555 0.930 -38.361 1.00 56.47 104 ASN A CA 1
ATOM 799 C C . ASN A 1 104 ? 22.638 -0.160 -38.267 1.00 56.47 104 ASN A C 1
ATOM 801 O O . ASN A 1 104 ? 23.797 0.152 -38.000 1.00 56.47 104 ASN A O 1
ATOM 805 N N . ARG A 1 105 ? 22.296 -1.446 -38.465 1.00 53.94 105 ARG A N 1
ATOM 806 C CA . ARG A 1 105 ? 23.244 -2.582 -38.320 1.00 53.94 105 ARG A CA 1
ATOM 807 C C . ARG A 1 105 ? 24.499 -2.471 -39.207 1.00 53.94 105 ARG A C 1
ATOM 809 O O . ARG A 1 105 ? 25.411 -3.279 -39.078 1.00 53.94 105 ARG A O 1
ATOM 816 N N . ARG A 1 106 ? 24.550 -1.474 -40.093 1.00 52.78 106 ARG A N 1
ATOM 817 C CA . ARG A 1 106 ? 25.692 -1.120 -40.939 1.00 52.78 106 ARG A CA 1
ATOM 818 C C . ARG A 1 106 ? 26.759 -0.268 -40.234 1.00 52.78 106 ARG A C 1
ATOM 820 O O . ARG A 1 106 ? 27.901 -0.304 -40.666 1.00 52.78 106 ARG A O 1
ATOM 827 N N . GLU A 1 107 ? 26.448 0.440 -39.146 1.00 51.62 107 GLU A N 1
ATOM 828 C CA . GLU A 1 107 ? 27.430 1.304 -38.458 1.00 51.62 107 GLU A CA 1
ATOM 829 C C . GLU A 1 107 ? 28.321 0.545 -37.462 1.00 51.62 107 GLU A C 1
ATOM 831 O O . GLU A 1 107 ? 29.463 0.934 -37.227 1.00 51.62 107 GLU A O 1
ATOM 836 N N . VAL A 1 108 ? 27.857 -0.590 -36.926 1.00 53.78 108 VAL A N 1
ATOM 837 C CA . VAL A 1 108 ? 28.641 -1.405 -35.976 1.00 53.78 108 VAL A CA 1
ATOM 838 C C . VAL A 1 108 ? 29.795 -2.150 -36.670 1.00 53.78 108 VAL A C 1
ATOM 840 O O . VAL A 1 108 ? 30.797 -2.466 -36.032 1.00 53.78 108 VAL A O 1
ATOM 843 N N . ALA A 1 109 ? 29.709 -2.374 -37.986 1.00 50.09 109 ALA A N 1
ATOM 844 C CA . ALA A 1 109 ? 30.791 -2.981 -38.764 1.00 50.09 109 ALA A CA 1
ATOM 845 C C . ALA A 1 109 ? 31.987 -2.031 -38.973 1.00 50.09 109 ALA A C 1
ATOM 847 O O . ALA A 1 109 ? 33.110 -2.498 -39.121 1.00 50.09 109 ALA A O 1
ATOM 848 N N . CYS A 1 110 ? 31.778 -0.710 -38.916 1.00 45.56 110 CYS A N 1
ATOM 849 C CA . CYS A 1 110 ? 32.819 0.278 -39.221 1.00 45.56 110 CYS A CA 1
ATOM 850 C C . CYS A 1 110 ? 33.715 0.641 -38.018 1.00 45.56 110 CYS A C 1
ATOM 852 O O . CYS A 1 110 ? 34.629 1.445 -38.155 1.00 45.56 110 CYS A O 1
ATOM 854 N N . ARG A 1 111 ? 33.468 0.073 -36.826 1.00 48.81 111 ARG A N 1
ATOM 855 C CA . ARG A 1 111 ? 34.266 0.323 -35.604 1.00 48.81 111 ARG A CA 1
ATOM 856 C C . ARG A 1 111 ? 35.284 -0.773 -35.265 1.00 48.81 111 ARG A C 1
ATOM 858 O O . ARG A 1 111 ? 35.898 -0.698 -34.207 1.00 48.81 111 ARG A O 1
ATOM 865 N N . LYS A 1 112 ? 35.455 -1.790 -36.117 1.00 49.22 112 LYS A N 1
ATOM 866 C CA . LYS A 1 112 ? 36.426 -2.881 -35.893 1.00 49.22 112 LYS A CA 1
ATOM 867 C C . LYS A 1 112 ? 37.719 -2.775 -36.709 1.00 49.22 112 LYS A C 1
ATOM 869 O O . LYS A 1 112 ? 38.531 -3.689 -36.644 1.00 49.22 112 LYS A O 1
ATOM 874 N N . GLU A 1 113 ? 37.931 -1.671 -37.414 1.00 46.53 113 GLU A N 1
ATOM 875 C CA . GLU A 1 113 ? 39.180 -1.394 -38.127 1.00 46.53 113 GLU A CA 1
ATOM 876 C C . GLU A 1 113 ? 39.676 -0.006 -37.721 1.00 46.53 113 GLU A C 1
ATOM 878 O O . GLU A 1 113 ? 39.297 0.990 -38.329 1.00 46.53 113 GLU A O 1
ATOM 883 N N . ASN A 1 114 ? 40.417 0.053 -36.611 1.00 42.38 114 ASN A N 1
ATOM 884 C CA . ASN A 1 114 ? 41.437 1.057 -36.285 1.00 42.38 114 ASN A CA 1
ATOM 885 C C . ASN A 1 114 ? 42.209 0.595 -35.048 1.00 42.38 114 ASN A C 1
ATOM 887 O O . ASN A 1 114 ? 41.550 0.334 -34.016 1.00 42.38 114 ASN A O 1
#

Solvent-accessible surface area (backbone atoms only — not comparable to full-atom values): 6697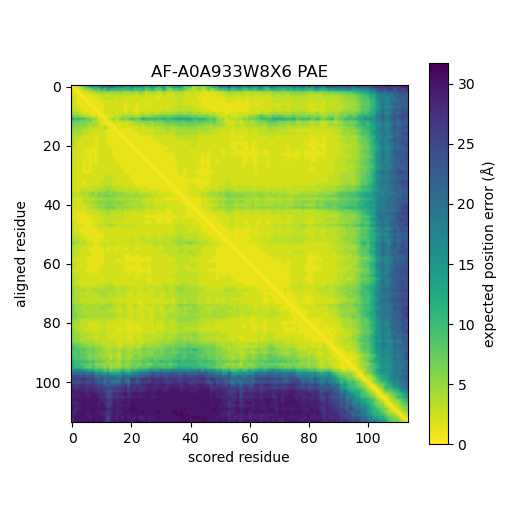 Å² total; per-residue (Å²): 110,56,42,77,40,75,47,78,35,64,62,43,66,80,57,30,46,54,54,23,53,53,49,44,51,53,53,50,52,48,51,51,52,53,66,38,88,85,46,48,76,51,69,25,72,42,82,75,44,72,41,42,36,69,30,16,26,53,48,28,52,51,50,54,53,30,64,75,76,41,53,77,49,56,70,45,92,82,78,12,68,55,40,37,58,58,75,71,67,69,74,61,63,79,66,59,70,35,83,89,65,61,77,59,82,71,62,70,68,68,74,78,77,129

Nearest PDB structures (foldseek):
  5yae-assembly1_A  TM=5.145E-01  e=7.329E+00  Streptomyces cinnamoneus
  4obb-assembly2_B  TM=2.445E-01  e=8.298E+00  Trichormus variabilis ATCC 29413

Radius of gyration: 21.21 Å; Cα contacts (8 Å, |Δi|>4): 131; chains: 1; bounding box: 57×24×62 Å

Secondary structure (DSSP, 8-state):
--EEEEEEEPP-STTHHHHHHHHHHHHHHHHHHHHSTT--TTT-EEEEEEEESHHHHHHHHHHHHHHHH-GGGG-SSSSSTTHHIIIII--SHHHHT-GGG---TTTGGGGS--